Protein AF-A0A962JHS4-F1 (afdb_monomer_lite)

Radius of gyration: 19.5 Å; chains: 1; bounding box: 45×32×64 Å

Foldseek 3Di:
DLVVVLVVQLVVLVVQLVCCVVCVQVVCCVPPRPVVSVCSLVVNLVSLLSSLLSNLVSLACVNCVVVVNNVLNVVLVVVLVVQLVVQVVVCVVVVNDDSNSNSVSSSVSSNSSSVSSVVVSVVVVVVVVVVVVVVVVVVD

Structure (mmCIF, N/CA/C/O backbone):
data_AF-A0A962JHS4-F1
#
_entry.id   AF-A0A962JHS4-F1
#
loop_
_atom_site.group_PDB
_atom_site.id
_atom_site.type_symbol
_atom_site.label_atom_id
_atom_site.label_alt_id
_atom_site.label_comp_id
_atom_site.label_asym_id
_atom_site.label_entity_id
_atom_site.label_seq_id
_atom_site.pdbx_PDB_ins_code
_atom_site.Cartn_x
_atom_site.Cartn_y
_atom_site.Cartn_z
_atom_site.occupancy
_atom_site.B_iso_or_equiv
_atom_site.auth_seq_id
_atom_site.auth_comp_id
_atom_site.auth_asym_id
_atom_site.auth_atom_id
_atom_site.pdbx_PDB_model_num
ATOM 1 N N . PHE A 1 1 ? -18.678 -10.240 10.704 1.00 90.44 1 PHE A N 1
ATOM 2 C CA . PHE A 1 1 ? -18.672 -9.991 9.246 1.00 90.44 1 PHE A CA 1
ATOM 3 C C . PHE A 1 1 ? -17.349 -9.373 8.781 1.00 90.44 1 PHE A C 1
ATOM 5 O O . PHE A 1 1 ? -16.615 -10.061 8.084 1.00 90.44 1 PHE A O 1
ATOM 12 N N . PHE A 1 2 ? -16.983 -8.168 9.245 1.00 93.44 2 PHE A N 1
ATOM 13 C CA . PHE A 1 2 ? -15.766 -7.443 8.829 1.00 93.44 2 PHE A CA 1
ATOM 14 C C . PHE A 1 2 ? -14.483 -8.293 8.766 1.00 93.44 2 PHE A C 1
ATOM 16 O O . PHE A 1 2 ? -13.874 -8.387 7.710 1.00 93.44 2 PHE A O 1
ATOM 23 N N . PHE A 1 3 ? -14.099 -8.987 9.846 1.00 92.50 3 PHE A N 1
ATOM 24 C CA . PHE A 1 3 ? -12.844 -9.757 9.864 1.00 92.50 3 PHE A CA 1
ATOM 25 C C . PHE A 1 3 ? -12.789 -10.919 8.858 1.00 92.50 3 PHE A C 1
ATOM 27 O O . PHE A 1 3 ? -11.697 -11.335 8.479 1.00 92.50 3 PHE A O 1
ATOM 34 N N . LYS A 1 4 ? -13.941 -11.441 8.408 1.00 95.12 4 LYS A N 1
ATOM 35 C CA . LYS A 1 4 ? -13.984 -12.445 7.332 1.00 95.12 4 LYS A CA 1
ATOM 36 C C . LYS A 1 4 ? -13.640 -11.796 5.988 1.00 95.12 4 LYS A C 1
ATOM 38 O O . LYS A 1 4 ? -12.775 -12.301 5.282 1.00 95.12 4 LYS A O 1
ATOM 43 N N . VAL A 1 5 ? -14.261 -10.650 5.693 1.00 96.81 5 VAL A N 1
ATOM 44 C CA . VAL A 1 5 ? -13.980 -9.844 4.491 1.00 96.81 5 VAL A CA 1
ATOM 45 C C . VAL A 1 5 ? -12.526 -9.371 4.488 1.00 96.81 5 VAL A C 1
ATOM 47 O O . VAL A 1 5 ? -11.838 -9.544 3.491 1.00 96.81 5 VAL A O 1
ATOM 50 N N . PHE A 1 6 ? -12.036 -8.873 5.627 1.00 96.81 6 PHE A N 1
ATOM 51 C CA . PHE A 1 6 ? -10.650 -8.447 5.810 1.00 96.81 6 PHE A CA 1
ATOM 52 C C . PHE A 1 6 ? -9.654 -9.537 5.413 1.00 96.81 6 PHE A C 1
ATOM 54 O O . PHE A 1 6 ? -8.841 -9.332 4.519 1.00 96.81 6 PHE A O 1
ATOM 61 N N . LYS A 1 7 ? -9.759 -10.725 6.024 1.00 97.12 7 LYS A N 1
ATOM 62 C CA . LYS A 1 7 ? -8.853 -11.842 5.724 1.00 97.12 7 LYS A CA 1
ATOM 63 C C . LYS A 1 7 ? -8.957 -12.288 4.266 1.00 97.12 7 LYS A C 1
ATOM 65 O O . LYS A 1 7 ? -7.932 -12.502 3.634 1.00 97.12 7 LYS A O 1
ATOM 70 N N . CYS A 1 8 ? -10.175 -12.417 3.737 1.00 98.12 8 CYS A N 1
ATOM 71 C CA . CYS A 1 8 ? -10.399 -12.866 2.364 1.00 98.12 8 CYS A CA 1
ATOM 72 C C . CYS A 1 8 ? -9.753 -11.920 1.341 1.00 98.12 8 CYS A C 1
ATOM 74 O O . CYS A 1 8 ? -8.986 -12.372 0.495 1.00 98.12 8 CYS A O 1
ATOM 76 N N . LEU A 1 9 ? -9.991 -10.611 1.463 1.00 97.94 9 LEU A N 1
ATOM 77 C CA . LEU A 1 9 ? -9.441 -9.623 0.535 1.00 97.94 9 LEU A CA 1
ATOM 78 C C . LEU A 1 9 ? -7.924 -9.472 0.676 1.00 97.94 9 LEU A C 1
ATOM 80 O O . LEU A 1 9 ? -7.236 -9.367 -0.334 1.00 97.94 9 LEU A O 1
ATOM 84 N N . SER A 1 10 ? -7.377 -9.519 1.895 1.00 97.69 10 SER A N 1
ATOM 85 C CA . SER A 1 10 ? -5.921 -9.495 2.085 1.00 97.69 10 SER A CA 1
ATOM 86 C C . SER A 1 10 ? -5.237 -10.725 1.483 1.00 97.69 10 SER A C 1
ATOM 88 O O . SER A 1 10 ? -4.204 -10.582 0.837 1.00 97.69 10 SER A O 1
ATOM 90 N N . LEU A 1 11 ? -5.816 -11.921 1.638 1.00 97.81 11 LEU A N 1
ATOM 91 C CA . LEU A 1 11 ? -5.290 -13.137 1.007 1.00 97.81 11 LEU A CA 1
ATOM 92 C C . LEU A 1 11 ? -5.380 -13.070 -0.520 1.00 97.81 11 LEU A C 1
ATOM 94 O O . LEU A 1 11 ? -4.427 -13.444 -1.201 1.00 97.81 11 LEU A O 1
ATOM 98 N N . LEU A 1 12 ? -6.486 -12.548 -1.056 1.00 97.88 12 LEU A N 1
ATOM 99 C CA . LEU A 1 12 ? -6.638 -12.328 -2.491 1.00 97.88 12 LEU A CA 1
ATOM 100 C C . LEU A 1 12 ? -5.567 -11.360 -3.019 1.00 97.88 12 LEU A C 1
ATOM 102 O O . LEU A 1 12 ? -4.922 -11.656 -4.022 1.00 97.88 12 LEU A O 1
ATOM 106 N N . ALA A 1 13 ? -5.310 -10.255 -2.318 1.00 97.75 13 ALA A N 1
ATOM 107 C CA . ALA A 1 13 ? -4.278 -9.300 -2.714 1.00 97.75 13 ALA A CA 1
ATOM 108 C C . ALA A 1 13 ? -2.867 -9.909 -2.682 1.00 97.75 13 ALA A C 1
ATOM 110 O O . ALA A 1 13 ? -2.091 -9.704 -3.614 1.00 97.75 13 ALA A O 1
ATOM 111 N N . ILE A 1 14 ? -2.559 -10.732 -1.672 1.00 97.56 14 ILE A N 1
ATOM 112 C CA . ILE A 1 14 ? -1.293 -11.477 -1.607 1.00 97.56 14 ILE A CA 1
ATOM 113 C C . ILE A 1 14 ? -1.182 -12.472 -2.770 1.00 97.56 14 ILE A C 1
ATOM 115 O O . ILE A 1 14 ? -0.123 -12.572 -3.388 1.00 97.56 14 ILE A O 1
ATOM 119 N N . SER A 1 15 ? -2.268 -13.167 -3.125 1.00 97.19 15 SER A N 1
ATOM 120 C CA . SER A 1 15 ? -2.267 -14.068 -4.287 1.00 97.19 15 SER A CA 1
ATOM 121 C C . SER A 1 15 ? -1.989 -13.324 -5.599 1.00 97.19 15 SER A C 1
ATOM 123 O O . SER A 1 15 ? -1.323 -13.862 -6.479 1.00 97.19 15 SER A O 1
ATOM 125 N N . GLY A 1 16 ? -2.405 -12.055 -5.700 1.00 96.94 16 GLY A N 1
ATOM 126 C CA . GLY A 1 16 ? -2.097 -11.187 -6.836 1.00 96.94 16 GLY A CA 1
ATOM 127 C C . GLY A 1 16 ? -0.595 -11.004 -7.072 1.00 96.94 16 GLY A C 1
ATOM 128 O O . GLY A 1 16 ? -0.176 -10.938 -8.224 1.00 96.94 16 GLY A O 1
ATOM 129 N N . ILE A 1 17 ? 0.229 -11.010 -6.015 1.00 97.62 17 ILE A N 1
ATOM 130 C CA . ILE A 1 17 ? 1.696 -10.973 -6.145 1.00 97.62 17 ILE A CA 1
ATOM 131 C C . ILE A 1 17 ? 2.194 -12.233 -6.859 1.00 97.62 17 ILE A C 1
ATOM 133 O O . ILE A 1 17 ? 2.983 -12.142 -7.795 1.00 97.62 17 ILE A O 1
ATOM 137 N N . PHE A 1 18 ? 1.707 -13.406 -6.445 1.00 96.69 18 PHE A N 1
ATOM 138 C CA . PHE A 1 18 ? 2.090 -14.685 -7.044 1.00 96.69 18 PHE A CA 1
ATOM 139 C C . PHE A 1 18 ? 1.689 -14.759 -8.522 1.00 96.69 18 PHE A C 1
ATOM 141 O O . PHE A 1 18 ? 2.518 -15.072 -9.375 1.00 96.69 18 PHE A O 1
ATOM 148 N N . PHE A 1 19 ? 0.442 -14.402 -8.846 1.00 97.00 19 PHE A N 1
ATOM 149 C CA . PHE A 1 19 ? -0.018 -14.375 -10.235 1.00 97.00 19 PHE A CA 1
ATOM 150 C C . PHE A 1 19 ? 0.728 -13.343 -11.074 1.00 97.00 19 PHE A C 1
ATOM 152 O O . PHE A 1 19 ? 1.088 -13.638 -12.208 1.00 97.00 19 PHE A O 1
ATOM 159 N N . GLY A 1 20 ? 0.996 -12.158 -10.531 1.00 97.25 20 GLY A N 1
ATOM 160 C CA . GLY A 1 20 ? 1.753 -11.136 -11.240 1.00 97.25 20 GLY A CA 1
ATOM 161 C C . GLY A 1 20 ? 3.214 -11.514 -11.468 1.00 97.25 20 GLY A C 1
ATOM 162 O O . GLY A 1 20 ? 3.764 -11.151 -12.498 1.00 97.25 20 GLY A O 1
ATOM 163 N N . TYR A 1 21 ? 3.822 -12.300 -10.581 1.00 97.06 21 TYR A N 1
ATOM 164 C CA . TYR A 1 21 ? 5.161 -12.844 -10.807 1.00 97.06 21 TYR A CA 1
ATOM 165 C C . TYR A 1 21 ? 5.196 -13.880 -11.942 1.00 97.06 21 TYR A C 1
ATOM 167 O O . TYR A 1 21 ? 6.144 -13.918 -12.717 1.00 97.06 21 TYR A O 1
ATOM 175 N N . ILE A 1 22 ? 4.158 -14.711 -12.076 1.00 97.38 22 ILE A N 1
ATOM 176 C CA . ILE A 1 22 ? 4.114 -15.753 -13.118 1.00 97.38 22 ILE A CA 1
ATOM 177 C C . ILE A 1 22 ? 3.635 -15.194 -14.465 1.00 97.38 22 ILE A C 1
ATOM 179 O O . ILE A 1 22 ? 4.144 -15.575 -15.514 1.00 97.38 22 ILE A O 1
ATOM 183 N N . LEU A 1 23 ? 2.633 -14.314 -14.447 1.00 97.44 23 LEU A N 1
ATOM 184 C CA . LEU A 1 23 ? 1.920 -13.855 -15.644 1.00 97.44 23 LEU A CA 1
ATOM 185 C C . LEU A 1 23 ? 2.249 -12.407 -16.032 1.00 97.44 23 LEU A C 1
ATOM 187 O O . LEU A 1 23 ? 1.818 -11.951 -17.088 1.00 97.44 23 LEU A O 1
ATOM 191 N N . GLY A 1 24 ? 2.974 -11.660 -15.197 1.00 96.81 24 GLY A N 1
ATOM 192 C CA . GLY A 1 24 ? 3.179 -10.222 -15.383 1.00 96.81 24 GLY A CA 1
ATOM 193 C C . GLY A 1 24 ? 3.915 -9.871 -16.671 1.00 96.81 24 GLY A C 1
ATOM 194 O O . GLY A 1 24 ? 3.458 -8.994 -17.399 1.00 96.81 24 GLY A O 1
ATOM 195 N N . GLU A 1 25 ? 5.001 -10.578 -16.995 1.00 96.44 25 GLU A N 1
ATOM 196 C CA . GLU A 1 25 ? 5.726 -10.366 -18.258 1.00 96.44 25 GLU A CA 1
ATOM 197 C C . GLU A 1 25 ? 4.850 -10.675 -19.477 1.00 96.44 25 GLU A C 1
ATOM 199 O O . GLU A 1 25 ? 4.824 -9.888 -20.422 1.00 96.44 25 GLU A O 1
ATOM 204 N N . PHE A 1 26 ? 4.072 -11.764 -19.423 1.00 96.75 26 PHE A N 1
ATOM 205 C CA . PHE A 1 26 ? 3.121 -12.120 -20.480 1.00 96.75 26 PHE A CA 1
ATOM 206 C C . PHE A 1 26 ? 2.108 -10.996 -20.721 1.00 96.75 26 PHE A C 1
ATOM 208 O O . PHE A 1 26 ? 1.898 -10.595 -21.864 1.00 96.75 26 PHE A O 1
ATOM 215 N N . PHE A 1 27 ? 1.511 -10.449 -19.658 1.00 96.56 27 PHE A N 1
ATOM 216 C CA . PHE A 1 27 ? 0.557 -9.348 -19.792 1.00 96.56 27 PHE A CA 1
ATOM 217 C C . PHE A 1 27 ? 1.209 -8.052 -20.276 1.00 96.56 27 PHE A C 1
ATOM 219 O O . PHE A 1 27 ? 0.592 -7.328 -21.055 1.00 96.56 27 PHE A O 1
ATOM 226 N N . ILE A 1 28 ? 2.442 -7.753 -19.859 1.00 97.44 28 ILE A N 1
ATOM 227 C CA . ILE A 1 28 ? 3.161 -6.570 -20.346 1.00 97.44 28 ILE A CA 1
ATOM 228 C C . ILE A 1 28 ? 3.448 -6.688 -21.842 1.00 97.44 28 ILE A C 1
ATOM 230 O O . ILE A 1 28 ? 3.195 -5.732 -22.574 1.00 97.44 28 ILE A O 1
ATOM 234 N N . ASP A 1 29 ? 3.918 -7.845 -22.309 1.00 97.31 29 ASP A N 1
ATOM 235 C CA . ASP A 1 29 ? 4.151 -8.065 -23.739 1.00 97.31 29 ASP A CA 1
ATOM 236 C C . ASP A 1 29 ? 2.845 -7.981 -24.535 1.00 97.31 29 ASP A C 1
ATOM 238 O O . ASP A 1 29 ? 2.764 -7.282 -25.541 1.00 97.31 29 ASP A O 1
ATOM 242 N N . LEU A 1 30 ? 1.789 -8.634 -24.041 1.00 97.19 30 LEU A N 1
ATOM 243 C CA . LEU A 1 30 ? 0.491 -8.668 -24.708 1.00 97.19 30 LEU A CA 1
ATOM 244 C C . LEU A 1 30 ? -0.133 -7.272 -24.866 1.00 97.19 30 LEU A C 1
ATOM 246 O O . LEU A 1 30 ? -0.759 -7.000 -25.888 1.00 97.19 30 LEU A O 1
ATOM 250 N N . LEU A 1 31 ? 0.004 -6.406 -23.856 1.00 97.25 31 LEU A N 1
ATOM 251 C CA . LEU A 1 31 ? -0.662 -5.099 -23.819 1.00 97.25 31 LEU A CA 1
ATOM 252 C C . LEU A 1 31 ? 0.198 -3.956 -24.368 1.00 97.25 31 LEU A C 1
ATOM 254 O O . LEU A 1 31 ? -0.335 -3.040 -24.992 1.00 97.25 31 LEU A O 1
ATOM 258 N N . PHE A 1 32 ? 1.507 -3.985 -24.113 1.00 96.31 32 PHE A N 1
ATOM 259 C CA . PHE A 1 32 ? 2.421 -2.873 -24.404 1.00 96.31 32 PHE A CA 1
ATOM 260 C C . PHE A 1 32 ? 3.565 -3.266 -25.348 1.00 96.31 32 PHE A C 1
ATOM 262 O O . PHE A 1 32 ? 4.197 -2.394 -25.944 1.00 96.31 32 PHE A O 1
ATOM 269 N N . GLY A 1 33 ? 3.822 -4.564 -25.515 1.00 95.88 33 GLY A N 1
ATOM 270 C CA . GLY A 1 33 ? 4.920 -5.096 -26.314 1.00 95.88 33 GLY A CA 1
ATOM 271 C C . GLY A 1 33 ? 6.264 -5.127 -25.581 1.00 95.88 33 GLY A C 1
ATOM 272 O O . GLY A 1 33 ? 6.485 -4.483 -24.551 1.00 95.88 33 GLY A O 1
ATOM 273 N N . LYS A 1 34 ? 7.215 -5.860 -26.169 1.00 93.88 34 LYS A N 1
ATOM 274 C CA . LYS A 1 34 ? 8.552 -6.131 -25.603 1.00 93.88 34 LYS A CA 1
ATOM 275 C C . LYS A 1 34 ? 9.376 -4.908 -25.208 1.00 93.88 34 LYS A C 1
ATOM 277 O O . LYS A 1 34 ? 10.198 -4.993 -24.299 1.00 93.88 34 LYS A O 1
ATOM 282 N N . ALA A 1 35 ? 9.150 -3.761 -25.849 1.00 95.75 35 ALA A N 1
ATOM 283 C CA . ALA A 1 35 ? 9.843 -2.514 -25.516 1.00 95.75 35 ALA A CA 1
ATOM 284 C C . ALA A 1 35 ? 9.598 -2.058 -24.061 1.00 95.75 35 ALA A C 1
ATOM 286 O O . ALA A 1 35 ? 10.397 -1.300 -23.514 1.00 95.75 35 ALA A O 1
ATOM 287 N N . PHE A 1 36 ? 8.531 -2.545 -23.417 1.00 94.75 36 PHE A N 1
ATOM 288 C CA . PHE A 1 36 ? 8.134 -2.160 -22.063 1.00 94.75 36 PHE A CA 1
ATOM 289 C C . PHE A 1 36 ? 8.474 -3.195 -20.987 1.00 94.75 36 PHE A C 1
ATOM 291 O O . PHE A 1 36 ? 8.007 -3.062 -19.858 1.00 94.75 36 PHE A O 1
ATOM 298 N N . TYR A 1 37 ? 9.329 -4.185 -21.262 1.00 92.25 37 TYR A N 1
ATOM 299 C CA . TYR A 1 37 ? 9.734 -5.171 -20.245 1.00 92.25 37 TYR A CA 1
ATOM 300 C C . TYR A 1 37 ? 10.336 -4.533 -18.980 1.00 92.25 37 TYR A C 1
ATOM 302 O O . TYR A 1 37 ? 10.162 -5.061 -17.885 1.00 92.25 37 TYR A O 1
ATOM 310 N N . GLY A 1 38 ? 10.941 -3.342 -19.079 1.00 92.31 38 GLY A N 1
ATOM 311 C CA . GLY A 1 38 ? 11.387 -2.576 -17.906 1.00 92.31 38 GLY A CA 1
ATOM 312 C C . GLY A 1 38 ? 10.273 -2.282 -16.885 1.00 92.31 38 GLY A C 1
ATOM 313 O O . GLY A 1 38 ? 10.541 -2.214 -15.683 1.00 92.31 38 GLY A O 1
ATOM 314 N N . ALA A 1 39 ? 9.015 -2.186 -17.329 1.00 95.50 39 ALA A N 1
ATOM 315 C CA . ALA A 1 39 ? 7.853 -1.978 -16.469 1.00 95.50 39 ALA A CA 1
ATOM 316 C C . ALA A 1 39 ? 7.500 -3.198 -15.605 1.00 95.50 39 ALA A C 1
ATOM 318 O O . ALA A 1 39 ? 6.772 -3.047 -14.626 1.00 95.50 39 ALA A O 1
ATOM 319 N N . TYR A 1 40 ? 8.036 -4.385 -15.905 1.00 96.69 40 TYR A N 1
ATOM 320 C CA . TYR A 1 40 ? 7.770 -5.591 -15.121 1.00 96.69 40 TYR A CA 1
ATOM 321 C C . TYR A 1 40 ? 8.245 -5.448 -13.674 1.00 96.69 40 TYR A C 1
ATOM 323 O O . TYR A 1 40 ? 7.485 -5.677 -12.736 1.00 96.69 40 TYR A O 1
ATOM 331 N N . SER A 1 41 ? 9.469 -4.954 -13.484 1.00 96.62 41 SER A N 1
ATOM 332 C CA . SER A 1 41 ? 10.000 -4.655 -12.149 1.00 96.62 41 SER A CA 1
ATOM 333 C C . SER A 1 41 ? 9.110 -3.676 -11.368 1.00 96.62 41 SER A C 1
ATOM 335 O O . SER A 1 41 ? 8.859 -3.867 -10.181 1.00 96.62 41 SER A O 1
ATOM 337 N N . ILE A 1 42 ? 8.565 -2.668 -12.053 1.00 97.75 42 ILE A N 1
ATOM 338 C CA . ILE A 1 42 ? 7.684 -1.645 -11.482 1.00 97.75 42 ILE A CA 1
ATOM 339 C C . ILE A 1 42 ? 6.333 -2.263 -11.091 1.00 97.75 42 ILE A C 1
ATOM 341 O O . ILE A 1 42 ? 5.830 -2.002 -9.996 1.00 97.75 42 ILE A O 1
ATOM 345 N N . LEU A 1 43 ? 5.776 -3.124 -11.949 1.00 97.50 43 LEU A N 1
ATOM 346 C CA . LEU A 1 43 ? 4.552 -3.881 -11.686 1.00 97.50 43 LEU A CA 1
ATOM 347 C C . LEU A 1 43 ? 4.685 -4.726 -10.415 1.00 97.50 43 LEU A C 1
ATOM 349 O O . LEU A 1 43 ? 3.792 -4.690 -9.570 1.00 97.50 43 LEU A O 1
ATOM 353 N N . LEU A 1 44 ? 5.799 -5.444 -10.246 1.00 97.94 44 LEU A N 1
ATOM 354 C CA . LEU A 1 44 ? 6.021 -6.272 -9.058 1.00 97.94 44 LEU A CA 1
ATOM 355 C C . LEU A 1 44 ? 6.013 -5.446 -7.768 1.00 97.94 44 LEU A C 1
ATOM 357 O O . LEU A 1 44 ? 5.380 -5.850 -6.790 1.00 97.94 44 LEU A O 1
ATOM 361 N N . VAL A 1 45 ? 6.644 -4.266 -7.758 1.00 98.25 45 VAL A N 1
ATOM 362 C CA . VAL A 1 45 ? 6.597 -3.388 -6.578 1.00 98.25 45 VAL A CA 1
ATOM 363 C C . VAL A 1 45 ? 5.179 -2.855 -6.356 1.00 98.25 45 VAL A C 1
ATOM 365 O O . VAL A 1 45 ? 4.711 -2.842 -5.219 1.00 98.25 45 VAL A O 1
ATOM 368 N N . PHE A 1 46 ? 4.437 -2.498 -7.409 1.00 98.31 46 PHE A N 1
ATOM 369 C CA . PHE A 1 46 ? 3.038 -2.087 -7.254 1.00 98.31 46 PHE A CA 1
ATOM 370 C C . PHE A 1 46 ? 2.116 -3.203 -6.752 1.00 98.31 46 PHE A C 1
ATOM 372 O O . PHE A 1 46 ? 1.159 -2.916 -6.036 1.00 98.31 46 PHE A O 1
ATOM 379 N N . LEU A 1 47 ? 2.402 -4.470 -7.051 1.00 98.38 47 LEU A N 1
ATOM 380 C CA . LEU A 1 47 ? 1.667 -5.595 -6.467 1.00 98.38 47 LEU A CA 1
ATOM 381 C C . LEU A 1 47 ? 1.933 -5.726 -4.963 1.00 98.38 47 LEU A C 1
ATOM 383 O O . LEU A 1 47 ? 1.004 -6.002 -4.202 1.00 98.38 47 LEU A O 1
ATOM 387 N N . LEU A 1 48 ? 3.164 -5.457 -4.511 1.00 98.31 48 LEU A N 1
ATOM 388 C CA . LEU A 1 48 ? 3.465 -5.351 -3.077 1.00 98.31 48 LEU A CA 1
ATOM 389 C C . LEU A 1 48 ? 2.709 -4.182 -2.440 1.00 98.31 48 LEU A C 1
ATOM 391 O O . LEU A 1 48 ? 2.074 -4.356 -1.398 1.00 98.31 48 LEU A O 1
ATOM 395 N N . VAL A 1 49 ? 2.725 -3.014 -3.090 1.00 98.56 49 VAL A N 1
ATOM 396 C CA . VAL A 1 49 ? 1.945 -1.840 -2.670 1.00 98.56 49 VAL A CA 1
ATOM 397 C C . VAL A 1 49 ? 0.470 -2.218 -2.533 1.00 98.56 49 VAL A C 1
ATOM 399 O O . VAL A 1 49 ? -0.117 -1.981 -1.484 1.00 98.56 49 VAL A O 1
ATOM 402 N N . PHE A 1 50 ? -0.116 -2.878 -3.532 1.00 98.19 50 PHE A N 1
ATOM 403 C CA . PHE A 1 50 ? -1.511 -3.320 -3.517 1.00 98.19 50 PHE A CA 1
ATOM 404 C C . PHE A 1 50 ? -1.832 -4.280 -2.359 1.00 98.19 50 PHE A C 1
ATOM 406 O O . PHE A 1 50 ? -2.865 -4.144 -1.691 1.00 98.19 50 PHE A O 1
ATOM 413 N N . ALA A 1 51 ? -0.938 -5.228 -2.073 1.00 98.25 51 ALA A N 1
ATOM 414 C CA . ALA A 1 51 ? -1.095 -6.145 -0.948 1.00 98.25 51 ALA A CA 1
ATOM 415 C C . ALA A 1 51 ? -1.063 -5.433 0.416 1.00 98.25 51 ALA A C 1
ATOM 417 O O . ALA A 1 51 ? -1.735 -5.874 1.348 1.00 98.25 51 ALA A O 1
ATOM 418 N N . ILE A 1 52 ? -0.334 -4.320 0.529 1.00 98.38 52 ILE A N 1
ATOM 419 C CA . ILE A 1 52 ? -0.261 -3.477 1.734 1.00 98.38 52 ILE A CA 1
ATOM 420 C C . ILE A 1 52 ? -1.454 -2.517 1.823 1.00 98.38 52 ILE A C 1
ATOM 422 O O . ILE A 1 52 ? -2.046 -2.349 2.895 1.00 98.38 52 ILE A O 1
ATOM 426 N N . THR A 1 53 ? -1.855 -1.910 0.706 1.00 98.12 53 THR A N 1
ATOM 427 C CA . THR A 1 53 ? -2.962 -0.947 0.678 1.00 98.12 53 THR A CA 1
ATOM 428 C C . THR A 1 53 ? -4.300 -1.620 0.939 1.00 98.12 53 THR A C 1
ATOM 430 O O . THR A 1 53 ? -5.143 -1.043 1.621 1.00 98.12 53 THR A O 1
ATOM 433 N N . THR A 1 54 ? -4.494 -2.861 0.489 1.00 98.44 54 THR A N 1
ATOM 434 C CA . THR A 1 54 ? -5.746 -3.610 0.689 1.00 98.44 54 THR A CA 1
ATOM 435 C C . THR A 1 54 ? -6.171 -3.686 2.168 1.00 98.44 54 THR A C 1
ATOM 437 O O . THR A 1 54 ? -7.250 -3.187 2.505 1.00 98.44 54 THR A O 1
ATOM 440 N N . PRO A 1 55 ? -5.365 -4.236 3.101 1.00 97.88 55 PRO A N 1
ATOM 441 C CA . PRO A 1 55 ? -5.704 -4.201 4.522 1.00 97.88 55 PRO A CA 1
ATOM 442 C C . PRO A 1 55 ? -5.757 -2.769 5.078 1.00 97.88 55 PRO A C 1
ATOM 444 O O . PRO A 1 55 ? -6.604 -2.481 5.924 1.00 97.88 55 PRO A O 1
ATOM 447 N N . SER A 1 56 ? -4.915 -1.851 4.594 1.00 98.19 56 SER A N 1
ATOM 448 C CA . SER A 1 56 ? -4.896 -0.450 5.044 1.00 98.19 56 SER A CA 1
ATOM 449 C C . SER A 1 56 ? -6.212 0.285 4.753 1.00 98.19 56 SER A C 1
ATOM 451 O O . SER A 1 56 ? -6.739 1.008 5.607 1.00 98.19 56 SER A O 1
ATOM 453 N N . VAL A 1 57 ? -6.785 0.086 3.563 1.00 97.75 57 VAL A N 1
ATOM 454 C CA . VAL A 1 57 ? -8.068 0.663 3.140 1.00 97.75 57 VAL A CA 1
ATOM 455 C C . VAL A 1 57 ? -9.213 0.073 3.952 1.00 97.75 57 VAL A C 1
ATOM 457 O O . VAL A 1 57 ? -10.052 0.831 4.437 1.00 97.75 57 VAL A O 1
ATOM 460 N N . LEU A 1 58 ? -9.215 -1.244 4.180 1.00 98.06 58 LEU A N 1
ATOM 461 C CA . LEU A 1 58 ? -10.238 -1.913 4.991 1.00 98.06 58 LEU A CA 1
ATOM 462 C C . LEU A 1 58 ? -10.212 -1.451 6.452 1.00 98.06 58 LEU A C 1
ATOM 464 O O . LEU A 1 58 ? -11.270 -1.251 7.049 1.00 98.06 58 LEU A O 1
ATOM 468 N N . LEU A 1 59 ? -9.023 -1.223 7.018 1.00 98.06 59 LEU A N 1
ATOM 469 C CA . LEU A 1 59 ? -8.877 -0.625 8.348 1.00 98.06 59 LEU A CA 1
ATOM 470 C C . LEU A 1 59 ? -9.285 0.853 8.390 1.00 98.06 59 LEU A C 1
ATOM 472 O O . LEU A 1 59 ? -9.607 1.353 9.462 1.00 98.06 59 LEU A O 1
ATOM 476 N N . GLY A 1 60 ? -9.274 1.553 7.256 1.00 97.38 60 GLY A N 1
ATOM 477 C CA . GLY A 1 60 ? -9.661 2.956 7.141 1.00 97.38 60 GLY A CA 1
ATOM 478 C C . GLY A 1 60 ? -11.169 3.165 7.287 1.00 97.38 60 GLY A C 1
ATOM 479 O O . GLY A 1 60 ? -11.748 2.964 8.353 1.00 97.38 60 GLY A O 1
ATOM 480 N N . TYR A 1 61 ? -11.822 3.609 6.216 1.00 95.38 61 TYR A N 1
ATOM 481 C CA . TYR A 1 61 ? -13.241 3.971 6.258 1.00 95.38 61 TYR A CA 1
ATOM 482 C C . TYR A 1 61 ? -14.172 2.818 6.684 1.00 95.38 61 TYR A C 1
ATOM 484 O O . TYR A 1 61 ? -15.032 3.061 7.531 1.00 95.38 61 TYR A O 1
ATOM 492 N N . PRO A 1 62 ? -14.002 1.566 6.208 1.00 96.12 62 PRO A N 1
ATOM 493 C CA . PRO A 1 62 ? -14.892 0.474 6.598 1.00 96.12 62 PRO A CA 1
ATOM 494 C C . PRO A 1 62 ? -14.802 0.078 8.078 1.00 96.12 62 PRO A C 1
ATOM 496 O O . PRO A 1 62 ? -15.824 -0.259 8.666 1.00 96.12 62 PRO A O 1
ATOM 499 N N . PHE A 1 63 ? -13.614 0.103 8.695 1.00 96.56 63 PHE A N 1
ATOM 500 C CA . PHE A 1 63 ? -13.451 -0.256 10.110 1.00 96.56 63 PHE A CA 1
ATOM 501 C C . PHE A 1 63 ? -13.460 0.964 11.029 1.00 96.56 63 PHE A C 1
ATOM 503 O O . PHE A 1 63 ? -14.379 1.134 11.826 1.00 96.56 63 PHE A O 1
ATOM 510 N N . LEU A 1 64 ? -12.446 1.828 10.930 1.00 95.75 64 LEU A N 1
ATOM 511 C CA . LEU A 1 64 ? -12.319 3.001 11.793 1.00 95.75 64 LEU A CA 1
ATOM 512 C C . LEU A 1 64 ? -13.416 4.031 11.519 1.00 95.75 64 LEU A C 1
ATOM 514 O O . LEU A 1 64 ? -13.948 4.604 12.468 1.00 95.75 64 LEU A O 1
ATOM 518 N N . GLY A 1 65 ? -13.785 4.240 10.254 1.00 95.81 65 GLY A N 1
ATOM 519 C CA . GLY A 1 65 ? -14.883 5.142 9.894 1.00 95.81 65 GLY A CA 1
ATOM 520 C C . GLY A 1 65 ? -16.222 4.683 10.479 1.00 95.81 65 GLY A C 1
ATOM 521 O O . GLY A 1 65 ? -16.890 5.468 11.148 1.00 95.81 65 GLY A O 1
ATOM 522 N N . ALA A 1 66 ? -16.559 3.396 10.338 1.00 94.56 66 ALA A N 1
ATOM 523 C CA . ALA A 1 66 ? -17.777 2.813 10.915 1.00 94.56 66 ALA A CA 1
ATOM 524 C C . ALA A 1 66 ? -17.820 2.858 12.456 1.00 94.56 66 ALA A C 1
ATOM 526 O O . ALA A 1 66 ? -18.897 2.836 13.046 1.00 94.56 66 ALA A O 1
ATOM 527 N N . LEU A 1 67 ? -16.661 2.939 13.116 1.00 94.12 67 LEU A N 1
ATOM 528 C CA . LEU A 1 67 ? -16.542 3.113 14.568 1.00 94.12 67 LEU A CA 1
ATOM 529 C C . LEU A 1 67 ? -16.518 4.590 15.008 1.00 94.12 67 LEU A C 1
ATOM 531 O O . LEU A 1 67 ? -16.276 4.866 16.179 1.00 94.12 67 LEU A O 1
ATOM 535 N N . GLY A 1 68 ? -16.748 5.542 14.097 1.00 95.44 68 GLY A N 1
ATOM 536 C CA . GLY A 1 68 ? -16.778 6.978 14.402 1.00 95.44 68 GLY A CA 1
ATOM 537 C C . GLY A 1 68 ? -15.404 7.659 14.421 1.00 95.44 68 GLY A C 1
ATOM 538 O O . GLY A 1 68 ? -15.298 8.839 14.749 1.00 95.44 68 GLY A O 1
ATOM 539 N N . HIS A 1 69 ? -14.336 6.965 14.024 1.00 95.50 69 HIS A N 1
ATOM 540 C CA . HIS A 1 69 ? -12.962 7.482 14.026 1.00 95.50 69 HIS A CA 1
ATOM 541 C C . HIS A 1 69 ? -12.517 8.040 12.662 1.00 95.50 69 HIS A C 1
ATOM 543 O O . HIS A 1 69 ? -11.344 7.945 12.293 1.00 95.50 69 HIS A O 1
ATOM 549 N N . MET A 1 70 ? -13.431 8.688 11.930 1.00 95.56 70 MET A N 1
ATOM 550 C CA . MET A 1 70 ? -13.165 9.343 10.635 1.00 95.56 70 MET A CA 1
ATOM 551 C C . MET A 1 70 ? -11.976 10.315 10.692 1.00 95.56 70 MET A C 1
ATOM 553 O O . MET A 1 70 ? -11.144 10.347 9.789 1.00 95.56 70 MET A O 1
ATOM 557 N N . ASN A 1 71 ? -11.832 11.052 11.799 1.00 95.75 71 ASN A N 1
ATOM 558 C CA . ASN A 1 71 ? -10.723 11.989 11.994 1.00 95.75 71 ASN A CA 1
ATOM 559 C C . ASN A 1 71 ? -9.348 11.302 11.961 1.00 95.75 71 ASN A C 1
ATOM 561 O O . ASN A 1 71 ? -8.399 11.866 11.422 1.00 95.75 71 ASN A O 1
ATOM 565 N N . ALA A 1 72 ? -9.222 10.092 12.517 1.00 94.88 72 ALA A N 1
ATOM 566 C CA . ALA A 1 72 ? -7.967 9.341 12.477 1.00 94.88 72 ALA A CA 1
ATOM 567 C C . ALA A 1 72 ? -7.661 8.850 11.053 1.00 94.88 72 ALA A C 1
ATOM 569 O O . ALA A 1 72 ? -6.517 8.937 10.604 1.00 94.88 72 ALA A O 1
ATOM 570 N N . VAL A 1 73 ? -8.689 8.404 10.321 1.00 97.12 73 VAL A N 1
ATOM 571 C CA . VAL A 1 73 ? -8.561 7.994 8.915 1.00 97.12 73 VAL A CA 1
ATOM 572 C C . VAL A 1 73 ? -8.078 9.167 8.060 1.00 97.12 73 VAL A C 1
ATOM 574 O O . VAL A 1 73 ? -7.060 9.038 7.383 1.00 97.12 73 VAL A O 1
ATOM 577 N N . ASN A 1 74 ? -8.715 10.333 8.162 1.00 97.69 74 ASN A N 1
ATOM 578 C CA . ASN A 1 74 ? -8.348 11.510 7.368 1.00 97.69 74 ASN A CA 1
ATOM 579 C C . ASN A 1 74 ? -6.944 12.026 7.713 1.00 97.69 74 ASN A C 1
ATOM 581 O O . ASN A 1 74 ? -6.158 12.319 6.813 1.00 97.69 74 ASN A O 1
ATOM 585 N N . LYS A 1 75 ? -6.583 12.060 9.004 1.00 97.31 75 LYS A N 1
ATOM 586 C CA . LYS A 1 75 ? -5.225 12.432 9.437 1.00 97.31 75 LYS A CA 1
ATOM 587 C C . LYS A 1 75 ? -4.159 11.512 8.846 1.00 97.31 75 LYS A C 1
ATOM 589 O O . LYS A 1 75 ? -3.118 12.009 8.429 1.00 97.31 75 LYS A O 1
ATOM 594 N N . SER A 1 76 ? -4.427 10.204 8.758 1.00 97.31 76 SER A N 1
ATOM 595 C CA . SER A 1 76 ? -3.488 9.261 8.134 1.00 97.31 76 SER A CA 1
ATOM 596 C C . SER A 1 76 ? -3.233 9.579 6.657 1.00 97.31 76 SER A C 1
ATOM 598 O O . SER A 1 76 ? -2.098 9.473 6.210 1.00 97.31 76 SER A O 1
ATOM 600 N N . VAL A 1 77 ? -4.256 10.029 5.919 1.00 96.88 77 VAL A N 1
ATOM 601 C CA . VAL A 1 77 ? -4.139 10.388 4.494 1.00 96.88 77 VAL A CA 1
ATOM 602 C C . VAL A 1 77 ? -3.363 11.690 4.315 1.00 96.88 77 VAL A C 1
ATOM 604 O O . VAL A 1 77 ? -2.454 11.754 3.494 1.00 96.88 77 VAL A O 1
ATOM 607 N N . VAL A 1 78 ? -3.680 12.720 5.106 1.00 98.19 78 VAL A N 1
ATOM 608 C CA . VAL A 1 78 ? -2.960 14.004 5.042 1.00 98.19 78 VAL A CA 1
ATOM 609 C C . VAL A 1 78 ? -1.482 13.810 5.387 1.00 98.19 78 VAL A C 1
ATOM 611 O O . VAL A 1 78 ? -0.614 14.292 4.665 1.0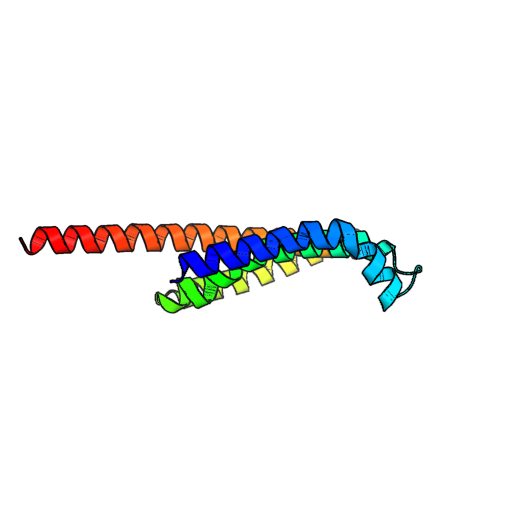0 98.19 78 VAL A O 1
ATOM 614 N N . PHE A 1 79 ? -1.188 13.054 6.450 1.00 97.31 79 PHE A N 1
ATOM 615 C CA . PHE A 1 79 ? 0.186 12.729 6.827 1.00 97.31 79 PHE A CA 1
ATOM 616 C C . PHE A 1 79 ? 0.919 11.963 5.717 1.00 97.31 79 PHE A C 1
ATOM 618 O O . PHE A 1 79 ? 2.038 12.326 5.369 1.00 97.31 79 PHE A O 1
ATOM 625 N N . ALA A 1 80 ? 0.274 10.965 5.107 1.00 97.62 80 ALA A N 1
ATOM 626 C CA . ALA A 1 80 ? 0.825 10.222 3.975 1.00 97.62 80 ALA A CA 1
ATOM 627 C C . ALA A 1 80 ? 1.180 11.123 2.788 1.00 97.62 80 ALA A C 1
ATOM 629 O O . ALA A 1 80 ? 2.254 10.979 2.213 1.00 97.62 80 ALA A O 1
ATOM 630 N N . GLY A 1 81 ? 0.316 12.090 2.463 1.00 98.12 81 GLY A N 1
ATOM 631 C CA . GLY A 1 81 ? 0.582 13.076 1.416 1.00 98.12 81 GLY A CA 1
ATOM 632 C C . GLY A 1 81 ? 1.820 13.925 1.711 1.00 98.12 81 GLY A C 1
ATOM 633 O O . GLY A 1 81 ? 2.659 14.108 0.833 1.00 98.12 81 GLY A O 1
ATOM 634 N N . ILE A 1 82 ? 1.982 14.381 2.958 1.00 98.31 82 ILE A N 1
ATOM 635 C CA . ILE A 1 82 ? 3.175 15.131 3.386 1.00 98.31 82 ILE A CA 1
ATOM 636 C C . ILE A 1 82 ? 4.436 14.265 3.258 1.00 98.31 82 ILE A C 1
ATOM 638 O O . ILE A 1 82 ? 5.440 14.728 2.717 1.00 98.31 82 ILE A O 1
ATOM 642 N N . VAL A 1 83 ? 4.383 13.004 3.704 1.00 97.81 83 VAL A N 1
ATOM 643 C CA . VAL A 1 83 ? 5.509 12.063 3.575 1.00 97.81 83 VAL A CA 1
ATOM 644 C C . VAL A 1 83 ? 5.843 11.814 2.101 1.00 97.81 83 VAL A C 1
ATOM 646 O O . VAL A 1 83 ? 7.015 11.879 1.738 1.00 97.81 83 VAL A O 1
ATOM 649 N N . GLN A 1 84 ? 4.843 11.606 1.238 1.00 98.12 84 GLN A N 1
ATOM 650 C CA . GLN A 1 84 ? 5.056 11.395 -0.198 1.00 98.12 84 GLN A CA 1
ATOM 651 C C . GLN A 1 84 ? 5.736 12.600 -0.849 1.00 98.12 84 GLN A C 1
ATOM 653 O O . GLN A 1 84 ? 6.707 12.432 -1.584 1.00 98.12 84 GLN A O 1
ATOM 658 N N . ILE A 1 85 ? 5.258 13.815 -0.563 1.00 98.25 85 ILE A N 1
ATOM 659 C CA . ILE A 1 85 ? 5.876 15.046 -1.070 1.00 98.25 85 ILE A CA 1
ATOM 660 C C . ILE A 1 85 ? 7.330 15.132 -0.592 1.00 98.25 85 ILE A C 1
ATOM 662 O O . ILE A 1 85 ? 8.219 15.365 -1.407 1.00 98.25 85 ILE A O 1
ATOM 666 N N . GLY A 1 86 ? 7.594 14.873 0.693 1.00 97.88 86 GLY A N 1
ATOM 667 C CA . GLY A 1 86 ? 8.952 14.861 1.241 1.00 97.88 86 GLY A CA 1
ATOM 668 C C . GLY A 1 86 ? 9.876 13.857 0.542 1.00 97.88 86 GLY A C 1
ATOM 669 O O . GLY A 1 86 ? 10.990 14.211 0.160 1.00 97.88 86 GLY A O 1
ATOM 670 N N . LEU A 1 87 ? 9.407 12.629 0.303 1.00 97.56 87 LEU A N 1
ATOM 671 C CA . LEU A 1 87 ? 10.182 11.604 -0.403 1.00 97.56 87 LEU A CA 1
ATOM 672 C C . LEU A 1 87 ? 10.465 11.990 -1.861 1.00 97.56 87 LEU A C 1
ATOM 674 O O . LEU A 1 87 ? 11.582 11.791 -2.335 1.00 97.56 87 LEU A O 1
ATOM 678 N N . LEU A 1 88 ? 9.493 12.572 -2.569 1.00 97.50 88 LEU A N 1
ATOM 679 C CA . LEU A 1 88 ? 9.692 13.047 -3.943 1.00 97.50 88 LEU A CA 1
ATOM 680 C C . LEU A 1 88 ? 10.685 14.213 -4.012 1.00 97.50 88 LEU A C 1
ATOM 682 O O . LEU A 1 88 ? 11.519 14.259 -4.918 1.00 97.50 88 LEU A O 1
ATOM 686 N N . VAL A 1 89 ? 10.635 15.124 -3.039 1.00 97.38 89 VAL A N 1
ATOM 687 C CA . VAL A 1 89 ? 11.610 16.211 -2.906 1.00 97.38 89 VAL A CA 1
ATOM 688 C C . VAL A 1 89 ? 13.016 15.641 -2.700 1.00 97.38 89 VAL A C 1
ATOM 690 O O . VAL A 1 89 ? 13.932 16.024 -3.426 1.00 97.38 89 VAL A O 1
ATOM 693 N N . ILE A 1 90 ? 13.185 14.673 -1.791 1.00 96.38 90 ILE A N 1
ATOM 694 C CA . ILE A 1 90 ? 14.474 14.001 -1.557 1.00 96.38 90 ILE A CA 1
ATOM 695 C C . ILE A 1 90 ? 14.994 13.352 -2.845 1.00 96.38 90 ILE A C 1
ATOM 697 O O . ILE A 1 90 ? 16.125 13.624 -3.239 1.00 96.38 90 ILE A O 1
ATOM 701 N N . LEU A 1 91 ? 14.165 12.560 -3.537 1.00 96.75 91 LEU A N 1
ATOM 702 C CA . LEU A 1 91 ? 14.553 11.895 -4.789 1.00 96.75 91 LEU A CA 1
ATOM 703 C C . LEU A 1 91 ? 14.979 12.883 -5.882 1.00 96.75 91 LEU A C 1
ATOM 705 O O . LEU A 1 91 ? 15.878 12.587 -6.671 1.00 96.75 91 LEU A O 1
ATOM 709 N N . THR A 1 92 ? 14.336 14.052 -5.927 1.00 95.50 92 THR A N 1
ATOM 710 C CA . THR A 1 92 ? 14.669 15.115 -6.881 1.00 95.50 92 THR A CA 1
ATOM 711 C C . THR A 1 92 ? 16.028 15.733 -6.555 1.00 95.50 92 THR A C 1
ATOM 713 O O . THR A 1 92 ? 16.873 15.850 -7.441 1.00 95.50 92 THR A O 1
ATOM 716 N N . TYR A 1 93 ? 16.283 16.074 -5.287 1.00 95.44 93 TYR A N 1
ATOM 717 C CA . TYR A 1 93 ? 17.559 16.664 -4.867 1.00 95.44 93 TYR A CA 1
ATOM 718 C C . TYR A 1 93 ? 18.745 15.702 -4.987 1.00 95.44 93 TYR A C 1
ATOM 720 O O . TYR A 1 93 ? 19.859 16.148 -5.255 1.00 95.44 93 TYR A O 1
ATOM 728 N N . THR A 1 94 ? 18.531 14.393 -4.838 1.00 94.06 94 THR A N 1
ATOM 729 C CA . THR A 1 94 ? 19.591 13.387 -5.016 1.00 94.06 94 THR A CA 1
ATOM 730 C C . THR A 1 94 ? 19.793 12.968 -6.476 1.00 94.06 94 THR A C 1
ATOM 732 O O 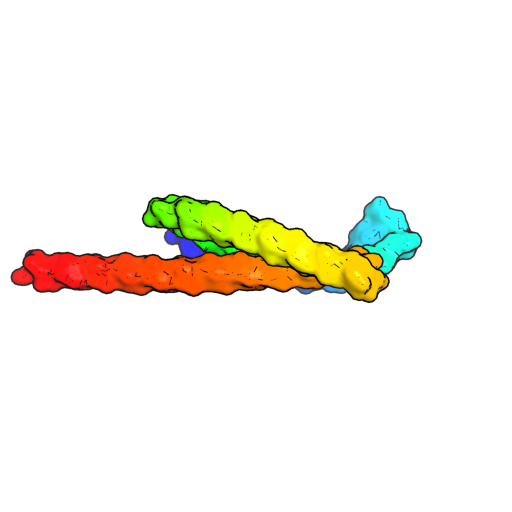. THR A 1 94 ? 20.500 11.991 -6.727 1.00 94.06 94 THR A O 1
ATOM 735 N N . ALA A 1 95 ? 19.146 13.642 -7.439 1.00 88.62 95 ALA A N 1
ATOM 736 C CA . ALA A 1 95 ? 19.139 13.277 -8.862 1.00 88.62 95 ALA A CA 1
ATOM 737 C C . ALA A 1 95 ? 18.803 11.788 -9.110 1.00 88.62 95 ALA A C 1
ATOM 739 O O . ALA A 1 95 ? 19.219 11.191 -10.100 1.00 88.62 95 ALA A O 1
ATOM 740 N N . SER A 1 96 ? 18.046 11.177 -8.193 1.00 86.38 96 SER A N 1
ATOM 741 C CA . SER A 1 96 ? 17.708 9.750 -8.190 1.00 86.38 96 SER A CA 1
ATOM 742 C C . SER A 1 96 ? 16.275 9.520 -8.665 1.00 86.38 96 SER A C 1
ATOM 744 O O . SER A 1 96 ? 15.651 8.525 -8.308 1.00 86.38 96 SER A O 1
ATOM 746 N N . ILE A 1 97 ? 15.698 10.451 -9.425 1.00 92.00 97 ILE A N 1
ATOM 747 C CA . ILE A 1 97 ? 14.318 10.315 -9.874 1.00 92.00 97 ILE A CA 1
ATOM 748 C C . ILE A 1 97 ? 14.242 9.297 -11.017 1.00 92.00 97 ILE A C 1
ATOM 750 O O . ILE A 1 97 ? 14.700 9.516 -12.134 1.00 92.00 97 ILE A O 1
ATOM 754 N N . SER A 1 98 ? 13.674 8.137 -10.712 1.00 95.19 98 SER A N 1
ATOM 755 C CA . SER A 1 98 ? 13.351 7.098 -11.685 1.00 95.19 98 SER A CA 1
ATOM 756 C C . SER A 1 98 ? 12.040 6.433 -11.285 1.00 95.19 98 SER A C 1
ATOM 758 O O . SER A 1 98 ? 11.641 6.477 -10.118 1.00 95.19 98 SER A O 1
ATOM 760 N N . ALA A 1 99 ? 11.362 5.801 -12.243 1.00 95.00 99 ALA A N 1
ATOM 761 C CA . ALA A 1 99 ? 10.069 5.178 -11.986 1.00 95.00 99 ALA A CA 1
ATOM 762 C C 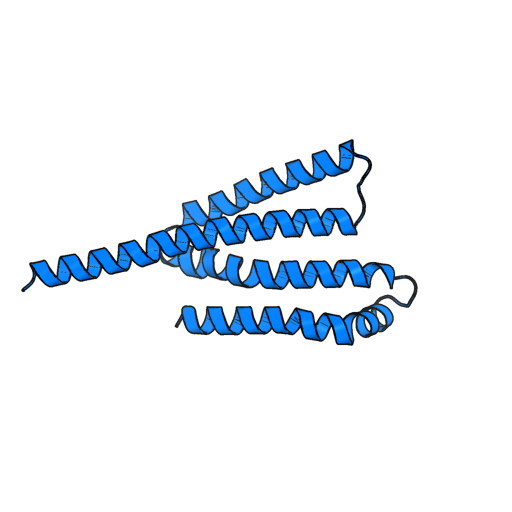. ALA A 1 99 ? 10.139 4.136 -10.855 1.00 95.00 99 ALA A C 1
ATOM 764 O O . ALA A 1 99 ? 9.263 4.111 -9.995 1.00 95.00 99 ALA A O 1
ATOM 765 N N . ILE A 1 100 ? 11.213 3.340 -10.787 1.00 96.00 100 ILE A N 1
ATOM 766 C CA . ILE A 1 100 ? 11.371 2.333 -9.732 1.00 96.00 100 ILE A CA 1
ATOM 767 C C . ILE A 1 100 ? 11.518 2.973 -8.342 1.00 96.00 100 ILE A C 1
ATOM 769 O O . ILE A 1 100 ? 10.861 2.539 -7.397 1.00 96.00 100 ILE A O 1
ATOM 773 N N . TYR A 1 101 ? 12.293 4.056 -8.211 1.00 96.56 101 TYR A N 1
ATOM 774 C CA . TYR A 1 101 ? 12.455 4.755 -6.932 1.00 96.56 101 TYR A CA 1
ATOM 775 C C . TYR A 1 101 ? 11.183 5.485 -6.495 1.00 96.56 101 TYR A C 1
ATOM 777 O O . TYR A 1 101 ? 10.874 5.528 -5.304 1.00 96.56 101 TYR A O 1
ATOM 785 N N . VAL A 1 102 ? 10.404 6.003 -7.448 1.00 97.62 102 VAL A N 1
ATOM 786 C CA . VAL A 1 102 ? 9.088 6.586 -7.160 1.00 97.62 102 VAL A CA 1
ATOM 787 C C . VAL A 1 102 ? 8.123 5.523 -6.635 1.00 97.62 102 VAL A C 1
ATOM 789 O O . VAL A 1 102 ? 7.423 5.771 -5.660 1.00 97.62 102 VAL A O 1
ATOM 792 N N . VAL A 1 103 ? 8.094 4.317 -7.201 1.00 98.00 103 VAL A N 1
ATOM 793 C CA . VAL A 1 103 ? 7.210 3.266 -6.665 1.00 98.00 103 VAL A CA 1
ATOM 794 C C . VAL A 1 103 ? 7.679 2.770 -5.294 1.00 98.00 103 VAL A C 1
ATOM 796 O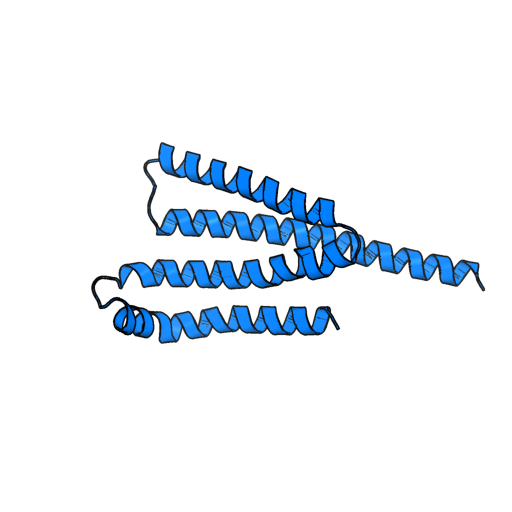 O . VAL A 1 103 ? 6.848 2.513 -4.423 1.00 98.00 103 VAL A O 1
ATOM 799 N N . PHE A 1 104 ? 8.989 2.719 -5.034 1.00 98.12 104 PHE A N 1
ATOM 800 C CA . PHE A 1 104 ? 9.487 2.456 -3.680 1.00 98.12 104 PHE A CA 1
ATOM 801 C C . PHE A 1 104 ? 9.091 3.545 -2.673 1.00 98.12 104 PHE A C 1
ATOM 803 O O . PHE A 1 104 ? 8.786 3.215 -1.527 1.00 98.12 104 PHE A O 1
ATOM 810 N N . SER A 1 105 ? 9.033 4.820 -3.072 1.00 98.12 105 SER A N 1
ATOM 811 C CA . SER A 1 105 ? 8.533 5.871 -2.174 1.00 98.12 105 SER A CA 1
ATOM 812 C C . SER A 1 105 ? 7.051 5.680 -1.844 1.00 98.12 105 SER A C 1
ATOM 814 O O . SER A 1 105 ? 6.676 5.760 -0.673 1.00 98.12 105 SER A O 1
ATOM 816 N N . VAL A 1 106 ? 6.236 5.292 -2.832 1.00 98.50 106 VAL A N 1
ATOM 817 C CA . VAL A 1 106 ? 4.828 4.918 -2.615 1.00 98.50 106 VAL A CA 1
ATOM 818 C C . VAL A 1 106 ? 4.714 3.734 -1.647 1.00 98.50 106 VAL A C 1
ATOM 820 O O . VAL A 1 106 ? 3.899 3.768 -0.728 1.00 98.50 106 VAL A O 1
ATOM 823 N N . LEU A 1 107 ? 5.561 2.710 -1.791 1.00 98.56 107 LEU A N 1
ATOM 824 C CA . LEU A 1 107 ? 5.593 1.565 -0.876 1.00 98.56 107 LEU A CA 1
ATOM 825 C C . LEU A 1 107 ? 5.865 1.984 0.577 1.00 98.56 107 LEU A C 1
ATOM 827 O O . LEU A 1 107 ? 5.181 1.516 1.489 1.00 98.56 107 LEU A O 1
ATOM 831 N N . ILE A 1 108 ? 6.824 2.887 0.798 1.00 98.25 108 ILE A N 1
ATOM 832 C CA . ILE A 1 108 ? 7.139 3.429 2.130 1.00 98.25 108 ILE A CA 1
ATOM 833 C C . ILE A 1 108 ? 5.931 4.170 2.716 1.00 98.25 108 ILE A C 1
ATOM 835 O O . ILE A 1 108 ? 5.598 3.992 3.895 1.00 98.25 108 ILE A O 1
ATOM 839 N N . VAL A 1 109 ? 5.257 4.985 1.904 1.00 98.56 109 VAL A N 1
ATOM 840 C CA . VAL A 1 109 ? 4.065 5.725 2.333 1.00 98.56 109 VAL A CA 1
ATOM 841 C C . VAL A 1 109 ? 2.943 4.774 2.726 1.00 98.56 109 VAL A C 1
ATOM 843 O O . VAL A 1 109 ? 2.393 4.897 3.821 1.00 98.56 109 VAL A O 1
ATOM 846 N N . GLU A 1 110 ? 2.643 3.781 1.900 1.00 98.50 110 GLU A N 1
ATOM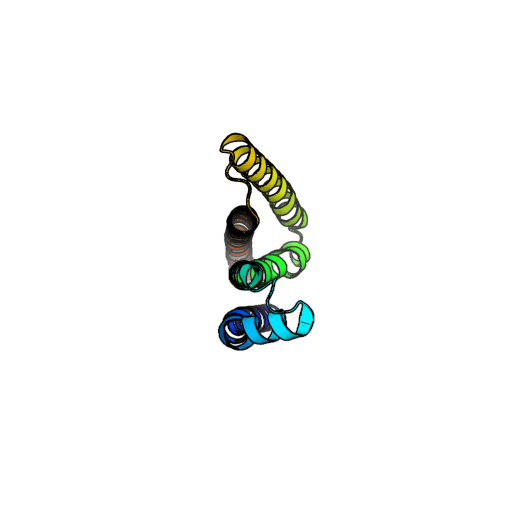 847 C CA . GLU A 1 110 ? 1.548 2.849 2.166 1.00 98.50 110 GLU A CA 1
ATOM 848 C C . GLU A 1 110 ? 1.819 1.942 3.373 1.00 98.50 110 GLU A C 1
ATOM 850 O O . GLU A 1 110 ? 0.910 1.685 4.169 1.00 98.50 110 GLU A O 1
ATOM 855 N N . LEU A 1 111 ? 3.076 1.540 3.595 1.00 98.06 111 LEU A N 1
ATOM 856 C CA . LEU A 1 111 ? 3.485 0.881 4.840 1.00 98.06 111 LEU A CA 1
ATOM 857 C C . LEU A 1 111 ? 3.237 1.776 6.056 1.00 98.06 111 LEU A C 1
ATOM 859 O O . LEU A 1 111 ? 2.685 1.323 7.061 1.00 98.06 111 LEU A O 1
ATOM 863 N N . THR A 1 112 ? 3.594 3.055 5.956 1.00 97.38 112 THR A N 1
ATOM 864 C CA . THR A 1 112 ? 3.389 4.037 7.028 1.00 97.38 112 THR A CA 1
ATOM 865 C C . THR A 1 112 ? 1.900 4.203 7.352 1.00 97.38 112 THR A C 1
ATOM 867 O O . THR A 1 112 ? 1.514 4.182 8.526 1.00 97.38 112 THR A O 1
ATOM 870 N N . VAL A 1 113 ? 1.038 4.294 6.331 1.00 98.31 113 VAL A N 1
ATOM 871 C CA . VAL A 1 113 ? -0.422 4.371 6.512 1.00 98.31 113 VAL A CA 1
ATOM 872 C C . VAL A 1 113 ? -0.965 3.096 7.150 1.00 98.31 113 VAL A C 1
ATOM 874 O O . VAL A 1 113 ? -1.748 3.181 8.104 1.00 98.31 113 VAL A O 1
ATOM 877 N N . LEU A 1 114 ? -0.548 1.923 6.664 1.00 98.31 114 LEU A N 1
ATOM 878 C CA . LEU A 1 114 ? -0.982 0.641 7.214 1.00 98.31 114 LEU A CA 1
ATOM 879 C C . LEU A 1 114 ? -0.609 0.523 8.695 1.00 98.31 114 LEU A C 1
ATOM 881 O O . LEU A 1 114 ? -1.471 0.182 9.505 1.00 98.31 114 LEU A O 1
ATOM 885 N N . ILE A 1 115 ? 0.636 0.847 9.062 1.00 97.88 115 ILE A N 1
ATOM 886 C CA . ILE A 1 115 ? 1.110 0.804 10.453 1.00 97.88 115 ILE A CA 1
ATOM 887 C C . ILE A 1 115 ? 0.276 1.744 11.326 1.00 97.88 115 ILE A C 1
ATOM 889 O O . ILE A 1 115 ? -0.252 1.313 12.355 1.00 97.88 115 ILE A O 1
ATOM 893 N N . PHE A 1 116 ? 0.092 2.999 10.903 1.00 97.31 116 PHE A N 1
ATOM 894 C CA . PHE A 1 116 ? -0.717 3.972 11.641 1.00 97.31 116 PHE A CA 1
ATOM 895 C C . PHE A 1 116 ? -2.134 3.441 11.897 1.00 97.31 116 PHE A C 1
ATOM 897 O O . PHE A 1 116 ? -2.618 3.441 13.035 1.00 97.31 116 PHE A O 1
ATOM 904 N N . ARG A 1 117 ? -2.802 2.949 10.846 1.00 97.69 117 ARG A N 1
ATOM 905 C CA . ARG A 1 117 ? -4.183 2.460 10.937 1.00 97.69 117 ARG A CA 1
ATOM 906 C C . ARG A 1 117 ? -4.285 1.171 11.741 1.00 97.69 117 ARG A C 1
ATOM 908 O O . ARG A 1 117 ? -5.218 1.049 12.527 1.00 97.69 117 ARG A O 1
ATOM 915 N N . ALA A 1 118 ? -3.338 0.246 11.608 1.00 97.31 118 ALA A N 1
ATOM 916 C CA . ALA A 1 118 ? -3.314 -1.002 12.367 1.00 97.31 118 ALA A CA 1
ATOM 917 C C . ALA A 1 118 ? -3.121 -0.756 13.868 1.00 97.31 118 ALA A C 1
ATOM 919 O O . ALA A 1 118 ? -3.858 -1.319 14.682 1.00 97.31 118 ALA A O 1
ATOM 920 N N . VAL A 1 119 ? -2.192 0.129 14.245 1.00 96.38 119 VAL A N 1
ATOM 921 C CA . VAL A 1 119 ? -1.973 0.516 15.647 1.00 96.38 119 VAL A CA 1
ATOM 922 C C . VAL A 1 119 ? -3.223 1.183 16.224 1.00 96.38 119 VAL A C 1
ATOM 924 O O . VAL A 1 119 ? -3.680 0.810 17.309 1.00 96.38 119 VAL A O 1
ATOM 927 N N . TYR A 1 120 ? -3.820 2.128 15.491 1.00 95.62 120 TYR A N 1
ATOM 928 C CA . TYR A 1 120 ? -5.018 2.829 15.951 1.00 95.62 120 TYR A CA 1
ATOM 929 C C . TYR A 1 120 ? -6.231 1.889 16.053 1.00 95.62 120 TYR A C 1
ATOM 931 O O . TYR A 1 120 ? -6.917 1.872 17.075 1.00 95.62 120 TYR A O 1
ATOM 939 N N . ALA A 1 121 ? -6.456 1.043 15.044 1.00 95.75 121 ALA A N 1
ATOM 940 C CA . ALA A 1 121 ? -7.509 0.030 15.039 1.00 95.75 121 ALA A CA 1
ATOM 941 C C . ALA A 1 121 ? -7.371 -0.955 16.204 1.00 95.75 121 ALA A C 1
ATOM 943 O O . ALA A 1 121 ? -8.361 -1.232 16.884 1.00 95.75 121 ALA A O 1
ATOM 944 N N . ARG A 1 122 ? -6.150 -1.427 16.491 1.00 94.69 122 ARG A N 1
ATOM 945 C CA . ARG A 1 122 ? -5.878 -2.305 17.637 1.00 94.69 122 ARG A CA 1
ATOM 946 C C . ARG A 1 122 ? -6.237 -1.629 18.959 1.00 94.69 122 ARG A C 1
ATOM 948 O O . ARG A 1 122 ? -6.913 -2.243 19.780 1.00 94.69 122 ARG A O 1
ATOM 955 N N . LYS A 1 123 ? -5.826 -0.371 19.154 1.00 93.12 123 LYS A N 1
ATOM 956 C CA . LYS A 1 123 ? -6.137 0.399 20.369 1.00 93.12 123 LYS A CA 1
ATOM 957 C C . LYS A 1 123 ? -7.648 0.529 20.588 1.00 93.12 123 LYS A C 1
ATOM 959 O O . LYS A 1 123 ? -8.126 0.300 21.695 1.00 93.12 123 LYS A O 1
ATOM 964 N N . ILE A 1 124 ? -8.397 0.868 19.538 1.00 91.00 124 ILE A N 1
ATOM 965 C CA . ILE A 1 124 ? -9.857 1.009 19.620 1.00 91.00 124 ILE A CA 1
ATOM 966 C C . ILE A 1 124 ? -10.537 -0.333 19.891 1.00 91.00 124 ILE A C 1
ATOM 968 O O . ILE A 1 124 ? -11.427 -0.402 20.737 1.00 91.00 124 ILE A O 1
ATOM 972 N N . TYR A 1 125 ? -10.108 -1.401 19.217 1.00 88.56 125 TYR A N 1
ATOM 973 C CA . TYR A 1 125 ? -10.689 -2.727 19.406 1.00 88.56 125 TYR A CA 1
ATOM 974 C C . TYR A 1 125 ? -10.530 -3.224 20.853 1.00 88.56 125 TYR A C 1
ATOM 976 O O . TYR A 1 125 ? -11.511 -3.650 21.455 1.00 88.56 125 TYR A O 1
A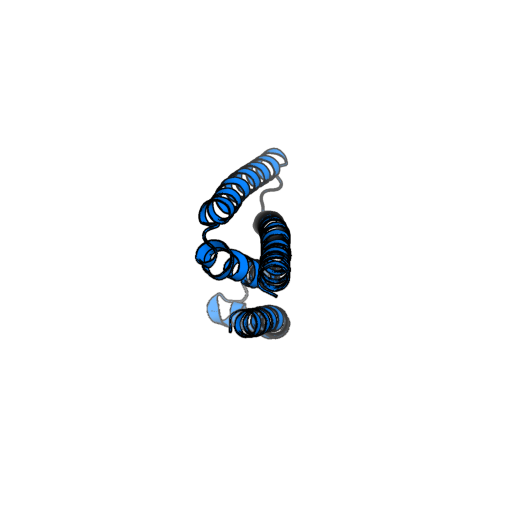TOM 984 N N . ILE A 1 126 ? -9.333 -3.082 21.438 1.00 83.50 126 ILE A N 1
ATOM 985 C CA . ILE A 1 126 ? -9.059 -3.476 22.833 1.00 83.50 126 ILE A CA 1
ATOM 986 C C . ILE A 1 126 ? -9.889 -2.643 23.827 1.00 83.50 126 ILE A C 1
ATOM 988 O O . ILE A 1 126 ? -10.493 -3.191 24.746 1.00 83.50 126 ILE A O 1
ATOM 992 N N . ASN A 1 127 ? -9.972 -1.322 23.637 1.00 81.00 127 ASN A N 1
ATOM 993 C CA . ASN A 1 127 ? -10.733 -0.451 24.543 1.00 81.00 127 ASN A CA 1
ATOM 994 C C . ASN A 1 127 ? -12.249 -0.709 24.489 1.00 81.00 127 ASN A C 1
ATOM 996 O O . ASN A 1 127 ? -12.948 -0.578 25.499 1.00 81.00 127 ASN A O 1
ATOM 1000 N N . LYS A 1 128 ? -12.773 -1.078 23.315 1.00 74.88 128 LYS A N 1
ATOM 1001 C CA . LYS A 1 128 ? -14.183 -1.448 23.165 1.00 74.88 128 LYS A CA 1
ATOM 1002 C C . LYS A 1 128 ? -14.500 -2.734 23.933 1.00 74.88 128 LYS A C 1
ATOM 1004 O O . LYS A 1 128 ? -15.527 -2.795 24.595 1.00 74.88 128 LYS A O 1
ATOM 1009 N N . ASP A 1 129 ? -13.601 -3.710 23.904 1.00 67.31 129 ASP A N 1
ATOM 1010 C CA . ASP A 1 129 ? -13.751 -4.971 24.635 1.00 67.31 129 ASP A CA 1
ATOM 1011 C C . ASP A 1 129 ? -13.774 -4.741 26.161 1.00 67.31 129 ASP A C 1
ATOM 1013 O O . ASP A 1 129 ? -14.677 -5.192 26.867 1.00 67.31 129 ASP A O 1
ATOM 1017 N N . TYR A 1 130 ? -12.862 -3.901 26.667 1.00 57.09 130 TYR A N 1
ATOM 1018 C CA . TYR A 1 130 ? -12.789 -3.553 28.093 1.00 57.09 130 TYR A CA 1
ATOM 1019 C C . TYR A 1 130 ? -14.050 -2.843 28.624 1.00 57.09 130 TYR A C 1
ATOM 1021 O O . TYR A 1 130 ? -14.513 -3.106 29.739 1.00 57.09 130 TYR A O 1
ATOM 1029 N N . SER A 1 131 ? -14.632 -1.938 27.832 1.00 66.38 131 SER A N 1
ATOM 1030 C CA . SER A 1 131 ? -15.842 -1.204 28.235 1.00 66.38 131 SER A CA 1
ATOM 1031 C C . SER A 1 131 ? -17.099 -2.085 28.256 1.00 66.38 131 SER A C 1
ATOM 1033 O O . SER A 1 131 ? -17.981 -1.868 29.085 1.00 66.38 131 SER A O 1
ATOM 1035 N N . VAL A 1 132 ? -17.172 -3.121 27.415 1.00 69.19 132 VAL A N 1
ATOM 1036 C CA . VAL A 1 132 ? -18.259 -4.115 27.465 1.00 69.19 132 VAL A CA 1
ATOM 1037 C C . VAL A 1 132 ? -18.154 -4.974 28.730 1.00 69.19 132 VAL A C 1
ATOM 1039 O O . VAL A 1 132 ? -19.146 -5.128 29.445 1.00 69.19 132 VAL A O 1
ATOM 1042 N N . HIS A 1 133 ? -16.957 -5.464 29.065 1.00 63.09 133 HIS A N 1
ATOM 1043 C CA . HIS A 1 133 ? -16.753 -6.285 30.264 1.00 63.09 133 HIS A CA 1
ATOM 1044 C C . HIS A 1 133 ? -17.045 -5.532 31.572 1.00 63.09 133 HIS A C 1
ATOM 1046 O O . HIS A 1 133 ? -17.750 -6.052 32.436 1.00 63.09 133 HIS A O 1
ATOM 1052 N N . THR A 1 134 ? -16.584 -4.286 31.702 1.00 62.91 134 THR A N 1
ATOM 1053 C CA . THR A 1 134 ? -16.812 -3.469 32.912 1.00 62.91 134 THR A CA 1
ATOM 1054 C C . THR A 1 134 ? -18.268 -3.051 33.115 1.00 62.91 134 THR A C 1
ATOM 1056 O O . THR A 1 134 ? -18.712 -2.927 34.255 1.00 62.91 134 THR A O 1
ATOM 1059 N N . ASN A 1 135 ? -19.036 -2.852 32.041 1.00 63.91 135 ASN A N 1
ATOM 1060 C CA . ASN A 1 135 ? -20.468 -2.578 32.166 1.00 63.91 135 ASN A CA 1
ATOM 1061 C C . ASN A 1 135 ? -21.254 -3.842 32.541 1.00 63.91 135 ASN A C 1
ATOM 1063 O O . ASN A 1 135 ? -22.162 -3.759 33.361 1.00 63.91 135 ASN A O 1
ATOM 1067 N N . SER A 1 136 ? -20.864 -5.019 32.035 1.00 63.44 136 SER A N 1
ATOM 1068 C CA . SER A 1 136 ? -21.510 -6.285 32.413 1.00 63.44 136 SER A CA 1
ATOM 1069 C C . SER A 1 136 ? -21.306 -6.661 33.888 1.00 63.44 136 SER A C 1
ATOM 1071 O O . SER A 1 136 ? -22.215 -7.207 34.502 1.00 63.44 136 SER A O 1
ATOM 1073 N N . SER A 1 137 ? -20.161 -6.310 34.487 1.00 61.22 137 SER A N 1
ATOM 1074 C CA . SER A 1 137 ? -19.873 -6.596 35.901 1.00 61.22 137 SER A CA 1
ATOM 1075 C C . SER A 1 137 ? -20.535 -5.628 36.885 1.00 61.22 137 SER A C 1
ATOM 1077 O O . SER A 1 137 ? -20.532 -5.892 38.078 1.00 61.22 137 SER A O 1
ATOM 1079 N N . LYS A 1 138 ? -21.032 -4.476 36.416 1.00 59.50 138 LYS A N 1
ATOM 1080 C CA . LYS A 1 138 ? -21.748 -3.489 37.247 1.00 59.50 138 LYS A CA 1
ATOM 1081 C C . LYS A 1 138 ? -23.266 -3.689 37.245 1.00 59.50 138 LYS A C 1
ATOM 1083 O O . LYS A 1 138 ? -23.956 -3.038 38.020 1.00 59.50 138 LYS A O 1
ATOM 1088 N N . SER A 1 139 ? -23.781 -4.528 36.348 1.00 58.94 139 SER A N 1
ATOM 1089 C CA . SER A 1 139 ? -25.209 -4.842 36.219 1.00 58.94 139 SER A CA 1
ATOM 1090 C C . SER A 1 139 ? -25.586 -6.213 36.797 1.00 58.94 139 SER A C 1
ATOM 1092 O O . SER A 1 139 ? -26.729 -6.631 36.627 1.00 58.94 139 SER A O 1
ATOM 1094 N N . ALA A 1 140 ? -24.640 -6.894 37.451 1.00 52.53 140 ALA A N 1
ATOM 1095 C CA . ALA A 1 140 ? -24.828 -8.130 38.211 1.00 52.53 140 ALA A CA 1
ATOM 1096 C C . ALA A 1 140 ? -24.640 -7.839 39.704 1.00 52.53 140 ALA A C 1
ATOM 1098 O O . ALA A 1 140 ? -25.369 -8.457 40.508 1.00 52.53 140 ALA A O 1
#

Sequence (140 aa):
FFFKVFKCLSLLAISGIFFGYILGEFFIDLLFGKAFYGAYSILLVFLLVFAITTPSVLLGYPFLGALGHMNAVNKSVVFAGIVQIGLLVILTYTASISAIYVVFSVLIVELTVLIFRAVYARKIYINKDYSVHTNSSKSA

Secondary structure (DSSP, 8-state):
-HHHHHHHHHHHHHHHHHHHHHHHHHHHHHHH-GGGTHHHHHHHHHHHHHHHHHHHHHIIIIIIITTT-HHHHHHHHHHHHHHHHHHHHHHHHTT---HHHHHHHHHHHHHHHHHHHHHHHHHHHHHHHHHHHHHHTT--

pLDDT: mean 93.22, std 10.13, range [52.53, 98.56]